Protein AF-A0A646IHX9-F1 (afdb_monomer_lite)

Sequence (156 aa):
KIILAGCLLAAITYIPIFKGLTHFANPAIEEARSSSPALVVADPATCSFQFDPVGLRKFTSSCDVATAALTKAGVPYDVQPAAAGSLAMVNVGSASVTSYEAAGLTKEEGKAKADAFGAELKTALTTAGYPAKADGARINIAGTIFMLWLLVLYVT

Radius of gyration: 18.23 Å; chains: 1; bounding box: 42×36×55 Å

Structure (mmCIF, N/CA/C/O backbone):
data_AF-A0A646IHX9-F1
#
_entry.id   AF-A0A646IHX9-F1
#
loop_
_atom_site.group_PDB
_atom_site.id
_atom_site.type_symbol
_atom_site.label_atom_id
_atom_site.label_alt_id
_atom_site.label_comp_id
_atom_site.label_asym_id
_atom_site.label_entity_id
_atom_site.label_seq_id
_atom_site.pdbx_PDB_ins_code
_atom_site.Cartn_x
_atom_site.Cartn_y
_atom_site.Cartn_z
_atom_site.occupancy
_atom_site.B_iso_or_equiv
_atom_site.auth_seq_id
_atom_site.auth_comp_id
_atom_site.auth_asym_id
_atom_site.auth_atom_id
_atom_site.pdbx_PDB_model_num
ATOM 1 N N . LYS A 1 1 ? -10.988 15.396 -31.356 1.00 61.03 1 LYS A N 1
ATOM 2 C CA . LYS A 1 1 ? -10.273 14.226 -31.934 1.00 61.03 1 LYS A CA 1
ATOM 3 C C . LYS A 1 1 ? -8.961 13.951 -31.199 1.00 61.03 1 LYS A C 1
ATOM 5 O O . LYS A 1 1 ? -8.841 12.862 -30.670 1.00 61.03 1 LYS A O 1
ATOM 10 N N . ILE A 1 2 ? -8.054 14.927 -31.069 1.00 83.12 2 ILE A N 1
ATOM 11 C CA . ILE A 1 2 ? -6.783 14.766 -30.327 1.00 83.12 2 ILE A CA 1
ATOM 12 C C . ILE A 1 2 ? -6.995 14.407 -28.847 1.00 83.12 2 ILE A C 1
ATOM 14 O O . ILE A 1 2 ? -6.406 13.449 -28.371 1.00 83.12 2 ILE A O 1
ATOM 18 N N . ILE A 1 3 ? -7.921 15.086 -28.157 1.00 85.25 3 ILE A N 1
ATOM 19 C CA . ILE A 1 3 ? -8.242 14.791 -26.745 1.00 85.25 3 ILE A CA 1
ATOM 20 C C . ILE A 1 3 ? -8.730 13.343 -26.566 1.00 85.25 3 ILE A C 1
ATOM 22 O O . ILE A 1 3 ? -8.230 12.626 -25.713 1.00 85.25 3 ILE A O 1
ATOM 26 N N . LEU A 1 4 ? -9.654 12.880 -27.417 1.00 88.88 4 LEU A N 1
ATOM 27 C CA . LEU A 1 4 ? -10.163 11.502 -27.365 1.00 88.88 4 LEU A CA 1
ATOM 28 C C . LEU A 1 4 ? -9.077 10.465 -27.683 1.00 88.88 4 LEU A C 1
ATOM 30 O O . LEU A 1 4 ? -9.062 9.403 -27.071 1.00 88.88 4 LEU A O 1
ATOM 34 N N . ALA A 1 5 ? -8.165 10.777 -28.608 1.00 87.62 5 ALA A N 1
ATOM 35 C CA . ALA A 1 5 ? -7.021 9.922 -28.909 1.00 87.62 5 ALA A CA 1
ATOM 36 C C . ALA A 1 5 ? -6.050 9.834 -27.718 1.00 87.62 5 ALA A C 1
ATOM 38 O O . ALA A 1 5 ? -5.609 8.739 -27.383 1.00 87.62 5 ALA A O 1
ATOM 39 N N . GLY A 1 6 ? -5.784 10.953 -27.036 1.00 87.00 6 GLY A N 1
ATOM 40 C CA . GLY A 1 6 ? -4.990 10.983 -25.805 1.00 87.00 6 GLY A CA 1
ATOM 41 C C . GLY A 1 6 ? -5.639 10.192 -24.665 1.00 87.00 6 GLY A C 1
ATOM 42 O O . GLY A 1 6 ? -4.979 9.366 -24.042 1.00 87.00 6 GLY A O 1
ATOM 43 N N . CYS A 1 7 ? -6.948 10.360 -24.441 1.00 89.88 7 CYS A N 1
ATOM 44 C CA . CYS A 1 7 ? -7.686 9.582 -23.440 1.00 89.88 7 CYS A CA 1
ATOM 45 C C . CYS A 1 7 ? -7.678 8.079 -23.747 1.00 89.88 7 CYS A C 1
ATOM 47 O O . CYS A 1 7 ? -7.499 7.275 -22.837 1.00 89.88 7 CYS A O 1
ATOM 49 N N . LEU A 1 8 ? -7.848 7.696 -25.017 1.00 91.81 8 LEU A N 1
ATOM 50 C CA . LEU A 1 8 ? -7.794 6.295 -25.435 1.00 91.81 8 LEU A CA 1
ATOM 51 C C . LEU A 1 8 ? -6.396 5.704 -25.228 1.00 91.81 8 LEU A C 1
ATOM 53 O O . LEU A 1 8 ? -6.276 4.603 -24.698 1.00 91.81 8 LEU A O 1
ATOM 57 N N . LEU A 1 9 ? -5.346 6.443 -25.601 1.00 90.44 9 LEU A N 1
ATOM 58 C CA . LEU A 1 9 ? -3.966 6.028 -25.370 1.00 90.44 9 LEU A CA 1
ATOM 59 C C . LEU A 1 9 ? -3.716 5.803 -23.876 1.00 90.44 9 LEU A C 1
ATOM 61 O O . LEU A 1 9 ? -3.290 4.717 -23.498 1.00 90.44 9 LEU A O 1
ATOM 65 N N . ALA A 1 10 ? -4.057 6.776 -23.029 1.00 88.88 10 ALA A N 1
ATOM 66 C CA . ALA A 1 10 ? -3.886 6.673 -21.581 1.00 88.88 10 ALA A CA 1
ATOM 67 C C . ALA A 1 10 ? -4.668 5.493 -20.980 1.00 88.88 10 ALA A C 1
ATOM 69 O O . ALA A 1 10 ? -4.129 4.753 -20.156 1.00 88.88 10 ALA A O 1
ATOM 70 N N . ALA A 1 11 ? -5.909 5.267 -21.425 1.00 90.44 11 ALA A N 1
ATOM 71 C CA . ALA A 1 11 ? -6.728 4.146 -20.964 1.00 90.44 11 ALA A CA 1
ATOM 72 C C . ALA A 1 11 ? -6.076 2.783 -21.258 1.00 90.44 11 ALA A C 1
ATOM 74 O O . ALA A 1 11 ? -6.190 1.860 -20.454 1.00 90.44 11 ALA A O 1
ATOM 75 N N . ILE A 1 12 ? -5.371 2.664 -22.386 1.00 94.25 12 ILE A N 1
ATOM 76 C CA . ILE A 1 12 ? -4.697 1.425 -22.790 1.00 94.25 12 ILE A CA 1
ATOM 77 C C . ILE A 1 12 ? -3.327 1.282 -22.107 1.00 94.25 12 ILE A C 1
ATOM 79 O O . ILE A 1 12 ? -2.915 0.162 -21.800 1.00 94.25 12 ILE A O 1
ATOM 83 N N . THR A 1 13 ? -2.609 2.381 -21.856 1.00 95.12 13 THR A N 1
ATOM 84 C CA . THR A 1 13 ? -1.195 2.315 -21.452 1.00 95.12 13 THR A CA 1
ATOM 85 C C . THR A 1 13 ? -0.929 2.575 -19.969 1.00 95.12 13 THR A C 1
ATOM 87 O O . THR A 1 13 ? 0.090 2.106 -19.469 1.00 95.12 13 THR A O 1
ATOM 90 N N . TYR A 1 14 ? -1.813 3.223 -19.205 1.00 94.69 14 TYR A N 1
ATOM 91 C CA . TYR A 1 14 ? -1.536 3.512 -17.787 1.00 94.69 14 TYR A CA 1
ATOM 92 C C . TYR A 1 14 ? -1.314 2.258 -16.945 1.00 94.69 14 TYR A C 1
ATOM 94 O O . TYR A 1 14 ? -0.322 2.178 -16.222 1.00 94.69 14 TYR A O 1
ATOM 102 N N . ILE A 1 15 ? -2.175 1.247 -17.071 1.00 93.44 15 ILE A N 1
ATOM 103 C CA . ILE A 1 15 ? -2.014 -0.011 -16.331 1.00 93.44 15 ILE A CA 1
ATOM 104 C C . ILE A 1 15 ? -0.644 -0.660 -16.614 1.00 93.44 15 ILE A C 1
ATOM 106 O O . ILE A 1 15 ? 0.071 -0.941 -15.648 1.00 93.44 15 ILE A O 1
ATOM 110 N N . PRO A 1 16 ? -0.224 -0.897 -17.876 1.00 95.44 16 PRO A N 1
ATOM 111 C CA . PRO A 1 16 ? 1.092 -1.475 -18.134 1.00 95.44 16 PRO A CA 1
ATOM 112 C C . PRO A 1 16 ? 2.255 -0.557 -17.734 1.00 95.44 16 PRO A C 1
ATOM 114 O O . PRO A 1 16 ? 3.259 -1.073 -17.251 1.00 95.44 16 PRO A O 1
ATOM 117 N N . ILE A 1 17 ? 2.134 0.772 -17.846 1.00 96.19 17 ILE A N 1
ATOM 118 C CA . ILE A 1 17 ? 3.184 1.703 -17.395 1.00 96.19 17 ILE A CA 1
ATOM 119 C C . ILE A 1 17 ? 3.389 1.602 -15.882 1.00 96.19 17 ILE A C 1
ATOM 121 O O . ILE A 1 17 ? 4.522 1.454 -15.430 1.00 96.19 17 ILE A O 1
ATOM 125 N N . PHE A 1 18 ? 2.316 1.637 -15.087 1.00 94.75 18 PHE A N 1
ATOM 126 C CA . PHE A 1 18 ? 2.430 1.537 -13.631 1.00 94.75 18 PHE A CA 1
ATOM 127 C C . PHE A 1 18 ? 2.891 0.149 -13.177 1.00 94.75 18 PHE A C 1
ATOM 129 O O . PHE A 1 18 ? 3.686 0.064 -12.244 1.00 94.75 18 PHE A O 1
ATOM 136 N N . LYS A 1 19 ? 2.495 -0.927 -13.873 1.00 94.19 19 LYS A N 1
ATOM 137 C CA . LYS A 1 19 ? 3.092 -2.259 -13.666 1.00 94.19 19 LYS A CA 1
ATOM 138 C C . LYS A 1 19 ? 4.594 -2.249 -13.952 1.00 94.19 19 LYS A C 1
ATOM 140 O O . LYS A 1 19 ? 5.365 -2.741 -13.136 1.00 94.19 19 LYS A O 1
ATOM 145 N N . GLY A 1 20 ? 5.013 -1.636 -15.060 1.00 96.44 20 GLY A N 1
ATOM 146 C CA . GLY A 1 20 ? 6.423 -1.460 -15.403 1.00 96.44 20 GLY A CA 1
ATOM 147 C C . GLY A 1 20 ? 7.187 -0.648 -14.356 1.00 96.44 20 GLY A C 1
ATOM 148 O O . GLY A 1 20 ? 8.290 -1.024 -13.978 1.00 96.44 20 GLY A O 1
ATOM 149 N N . LEU A 1 21 ? 6.590 0.421 -13.823 1.00 96.25 21 LEU A N 1
ATOM 150 C CA . LEU A 1 21 ? 7.170 1.192 -12.721 1.00 96.25 21 LEU A CA 1
ATOM 151 C C . LEU A 1 21 ? 7.328 0.346 -11.458 1.00 96.25 21 LEU A C 1
ATOM 153 O O . LEU A 1 21 ? 8.385 0.403 -10.843 1.00 96.25 21 LEU A O 1
ATOM 157 N N . THR A 1 22 ? 6.332 -0.458 -11.074 1.00 94.69 22 THR A N 1
ATOM 158 C CA . THR A 1 22 ? 6.479 -1.381 -9.937 1.00 94.69 22 THR A CA 1
ATOM 159 C C . THR A 1 22 ? 7.611 -2.378 -10.184 1.00 94.69 22 THR A C 1
ATOM 161 O O . THR A 1 22 ? 8.484 -2.515 -9.332 1.00 94.69 22 THR A O 1
ATOM 164 N N . HIS A 1 23 ? 7.650 -2.992 -11.367 1.00 96.38 23 HIS A N 1
ATOM 165 C CA . HIS A 1 23 ? 8.669 -3.968 -11.745 1.00 96.38 23 HIS A CA 1
ATOM 166 C C . HIS A 1 23 ? 10.091 -3.385 -11.719 1.00 96.38 23 HIS A C 1
ATOM 168 O O . HIS A 1 23 ? 11.006 -3.974 -11.148 1.00 96.38 23 HIS A O 1
ATOM 174 N N . PHE A 1 24 ? 10.291 -2.202 -12.307 1.00 97.06 24 PHE A N 1
ATOM 175 C CA . PHE A 1 24 ? 11.613 -1.583 -12.405 1.00 97.06 24 PHE A CA 1
ATOM 176 C C . PHE A 1 24 ? 12.049 -0.863 -11.130 1.00 97.06 24 PHE A C 1
ATOM 178 O O . PHE A 1 24 ? 13.235 -0.891 -10.807 1.00 97.06 24 PHE A O 1
ATOM 185 N N . ALA A 1 25 ? 11.127 -0.214 -10.416 1.00 95.88 25 ALA A N 1
ATOM 186 C CA . ALA A 1 25 ? 11.460 0.586 -9.241 1.00 95.88 25 ALA A CA 1
ATOM 187 C C . ALA A 1 25 ? 11.438 -0.221 -7.939 1.00 95.88 25 ALA A C 1
ATOM 189 O O . ALA A 1 25 ? 12.095 0.170 -6.975 1.00 95.88 25 ALA A O 1
ATOM 190 N N . ASN A 1 26 ? 10.672 -1.314 -7.869 1.00 96.12 26 ASN A N 1
ATOM 191 C CA . ASN A 1 26 ? 10.588 -2.143 -6.670 1.00 96.12 26 ASN A CA 1
ATOM 192 C C . ASN A 1 26 ? 10.154 -3.594 -6.978 1.00 96.12 26 ASN A C 1
ATOM 194 O O . ASN A 1 26 ? 9.054 -4.003 -6.590 1.00 96.12 26 ASN A O 1
ATOM 198 N N . PRO A 1 27 ? 11.023 -4.397 -7.620 1.00 95.25 27 PRO A N 1
ATOM 199 C CA . PRO A 1 27 ? 10.704 -5.787 -7.961 1.00 95.25 27 PRO A CA 1
ATOM 200 C C . PRO A 1 27 ? 10.389 -6.642 -6.723 1.00 95.25 27 PRO A C 1
ATOM 202 O O . PRO A 1 27 ? 9.561 -7.542 -6.782 1.00 95.25 27 PRO A O 1
ATOM 205 N N . ALA A 1 28 ? 10.975 -6.318 -5.566 1.00 94.38 28 ALA A N 1
ATOM 206 C CA . ALA A 1 28 ? 10.703 -7.026 -4.317 1.00 94.38 28 ALA A CA 1
ATOM 207 C C . ALA A 1 28 ? 9.246 -6.865 -3.836 1.00 94.38 28 ALA A C 1
ATOM 209 O O . ALA A 1 28 ? 8.670 -7.820 -3.321 1.00 94.38 28 ALA A O 1
ATOM 210 N N . ILE A 1 29 ? 8.612 -5.697 -4.026 1.00 94.12 29 ILE A N 1
ATOM 211 C CA . ILE A 1 29 ? 7.174 -5.538 -3.729 1.00 94.12 29 ILE A CA 1
ATOM 212 C C . ILE A 1 29 ? 6.313 -6.361 -4.691 1.00 94.12 29 ILE A C 1
ATOM 214 O O . ILE A 1 29 ? 5.302 -6.920 -4.272 1.00 94.12 29 ILE A O 1
ATOM 218 N N . GLU A 1 30 ? 6.689 -6.445 -5.967 1.00 94.31 30 GLU A N 1
ATOM 219 C CA . GLU A 1 30 ? 5.975 -7.269 -6.948 1.00 94.31 30 GLU A CA 1
ATOM 220 C C . GLU A 1 30 ? 6.035 -8.764 -6.580 1.00 94.31 30 GLU A C 1
ATOM 222 O O . GLU A 1 30 ? 5.013 -9.457 -6.558 1.00 94.31 30 GLU A O 1
ATOM 227 N N . GLU A 1 31 ? 7.219 -9.247 -6.208 1.00 95.12 31 GLU A N 1
ATOM 228 C CA . GLU A 1 31 ? 7.460 -10.615 -5.731 1.00 95.12 31 GLU A CA 1
ATOM 229 C C . GLU A 1 31 ? 6.688 -10.915 -4.438 1.00 95.12 31 GLU A C 1
ATOM 231 O O . GLU A 1 31 ? 6.013 -11.942 -4.334 1.00 95.12 31 GLU A O 1
ATOM 236 N N . ALA A 1 32 ? 6.717 -10.000 -3.466 1.00 95.19 32 ALA A N 1
ATOM 237 C CA . ALA A 1 32 ? 5.973 -10.146 -2.218 1.00 95.19 32 ALA A CA 1
ATOM 238 C C . ALA A 1 32 ? 4.458 -10.174 -2.461 1.00 95.19 32 ALA A C 1
ATOM 240 O O . ALA A 1 32 ? 3.758 -11.028 -1.923 1.00 95.19 32 ALA A O 1
ATOM 241 N N . ARG A 1 33 ? 3.946 -9.304 -3.340 1.00 94.25 33 ARG A N 1
ATOM 242 C CA . ARG A 1 33 ? 2.524 -9.280 -3.709 1.00 94.25 33 ARG A CA 1
ATOM 243 C C . ARG A 1 33 ? 2.074 -10.584 -4.361 1.00 94.25 33 ARG A C 1
ATOM 245 O O . ARG A 1 33 ? 0.973 -11.051 -4.085 1.00 94.25 33 ARG A O 1
ATOM 252 N N . SER A 1 34 ? 2.889 -11.136 -5.257 1.00 93.88 34 SER A N 1
ATOM 253 C CA . SER A 1 34 ? 2.548 -12.366 -5.981 1.00 93.88 34 SER A CA 1
ATOM 254 C C . SER A 1 34 ? 2.616 -13.615 -5.100 1.00 93.88 34 SER A C 1
ATOM 256 O O . SER A 1 34 ? 1.792 -14.511 -5.262 1.00 93.88 34 SER A O 1
ATOM 258 N N . SER A 1 35 ? 3.557 -13.666 -4.154 1.00 95.25 35 SER A N 1
ATOM 259 C CA . SER A 1 35 ? 3.736 -14.809 -3.248 1.00 95.25 35 SER A CA 1
ATOM 260 C C . SER A 1 35 ? 2.866 -14.744 -1.988 1.00 95.25 35 SER A C 1
ATOM 262 O O . SER A 1 35 ? 2.410 -15.780 -1.510 1.00 95.25 35 SER A O 1
ATOM 264 N N . SER A 1 36 ? 2.622 -13.545 -1.457 1.00 96.19 36 SER A N 1
ATOM 265 C CA . SER A 1 36 ? 1.911 -13.300 -0.197 1.00 96.19 36 SER A CA 1
ATOM 266 C C . SER A 1 36 ? 0.977 -12.089 -0.321 1.00 96.19 36 SER A C 1
ATOM 268 O O . SER A 1 36 ? 1.251 -11.040 0.266 1.00 96.19 36 SER A O 1
ATOM 270 N N . PRO A 1 37 ? -0.129 -12.180 -1.079 1.00 95.50 37 PRO A N 1
ATOM 271 C CA . PRO A 1 37 ? -1.030 -11.048 -1.283 1.00 95.50 37 PRO A CA 1
ATOM 272 C C . PRO A 1 37 ? -1.594 -10.531 0.049 1.00 95.50 37 PRO A C 1
ATOM 274 O O . PRO A 1 37 ? -2.023 -11.317 0.894 1.00 95.50 37 PRO A O 1
ATOM 277 N N . ALA A 1 38 ? -1.595 -9.207 0.229 1.00 96.38 38 ALA A N 1
ATOM 278 C CA . ALA A 1 38 ? -2.234 -8.565 1.371 1.00 96.38 38 ALA A CA 1
ATOM 279 C C . ALA A 1 38 ? -3.743 -8.418 1.114 1.00 96.38 38 ALA A C 1
ATOM 281 O O . ALA A 1 38 ? -4.162 -7.766 0.157 1.00 96.38 38 ALA A O 1
ATOM 282 N N . LEU A 1 39 ? -4.560 -9.015 1.976 1.00 96.69 39 LEU A N 1
ATOM 283 C CA . LEU A 1 39 ? -6.017 -9.003 1.889 1.00 96.69 39 LEU A CA 1
ATOM 284 C C . LEU A 1 39 ? -6.598 -8.312 3.119 1.00 96.69 39 LEU A C 1
ATOM 286 O O . LEU A 1 39 ? -6.342 -8.731 4.245 1.00 96.69 39 LEU A O 1
ATOM 290 N N . VAL A 1 40 ? -7.410 -7.282 2.910 1.00 96.44 40 VAL A N 1
ATOM 291 C CA . VAL A 1 40 ? -8.179 -6.630 3.973 1.00 96.44 40 VAL A CA 1
ATOM 292 C C . VAL A 1 40 ? -9.562 -7.259 4.006 1.00 96.44 40 VAL A C 1
ATOM 294 O O . VAL A 1 40 ? -10.379 -7.007 3.128 1.00 96.44 40 VAL A O 1
ATOM 297 N N . VAL A 1 41 ? -9.826 -8.092 5.003 1.00 96.38 41 VAL A N 1
ATOM 298 C CA . VAL A 1 41 ? -11.126 -8.728 5.223 1.00 96.38 41 VAL A CA 1
ATOM 299 C C . VAL A 1 41 ? -11.940 -7.822 6.142 1.00 96.38 41 VAL A C 1
ATOM 301 O O . VAL A 1 41 ? -11.588 -7.669 7.311 1.00 96.38 41 VAL A O 1
ATOM 304 N N . ALA A 1 42 ? -12.977 -7.171 5.616 1.00 95.06 42 ALA A N 1
ATOM 305 C CA . ALA A 1 42 ? -13.761 -6.183 6.359 1.00 95.06 42 ALA A CA 1
ATOM 306 C C . ALA A 1 42 ? -15.182 -6.022 5.800 1.00 95.06 42 ALA A C 1
ATOM 308 O O . ALA A 1 42 ? -15.467 -6.427 4.671 1.00 95.06 42 ALA A O 1
ATOM 309 N N . ASP A 1 43 ? -16.064 -5.393 6.580 1.00 92.06 43 ASP A N 1
ATOM 310 C CA . ASP A 1 43 ? -17.368 -4.938 6.094 1.00 92.06 43 ASP A CA 1
ATOM 311 C C . ASP A 1 43 ? -17.160 -3.836 5.035 1.00 92.06 43 ASP A C 1
ATOM 313 O O . ASP A 1 43 ? -16.683 -2.747 5.385 1.00 92.06 43 ASP A O 1
ATOM 317 N N . PRO A 1 44 ? -17.529 -4.063 3.758 1.00 86.50 44 PRO A N 1
ATOM 318 C CA . PRO A 1 44 ? -17.319 -3.090 2.689 1.00 86.50 44 PRO A CA 1
ATOM 319 C C . PRO A 1 44 ? -18.002 -1.745 2.944 1.00 86.50 44 PRO A C 1
ATOM 321 O O . PRO A 1 44 ? -17.517 -0.721 2.468 1.00 86.50 44 PRO A O 1
ATOM 324 N N . ALA A 1 45 ? -19.098 -1.721 3.712 1.00 87.06 45 ALA A N 1
ATOM 325 C CA . ALA A 1 45 ? -19.803 -0.486 4.054 1.00 87.06 45 ALA A CA 1
ATOM 326 C C . ALA A 1 45 ? -18.978 0.432 4.971 1.00 87.06 45 ALA A C 1
ATOM 328 O O . ALA A 1 45 ? -19.261 1.626 5.067 1.00 87.06 45 ALA A O 1
ATOM 329 N N . THR A 1 46 ? -17.951 -0.115 5.627 1.00 85.88 46 THR A N 1
ATOM 330 C CA . THR A 1 46 ? -17.047 0.622 6.515 1.00 85.88 46 THR A CA 1
ATOM 331 C C . THR A 1 46 ? -15.743 1.041 5.837 1.00 85.88 46 THR A C 1
ATOM 333 O O . THR A 1 46 ? -14.956 1.751 6.455 1.00 85.88 46 THR A O 1
ATOM 336 N N . CYS A 1 47 ? -15.506 0.636 4.586 1.00 87.81 47 CYS A N 1
ATOM 337 C CA . CYS A 1 47 ? -14.302 0.968 3.825 1.00 87.81 47 CYS A CA 1
ATOM 338 C C . CYS A 1 47 ? -14.537 2.218 2.966 1.00 87.81 47 CYS A C 1
ATOM 340 O O . CYS A 1 47 ? -15.107 2.159 1.874 1.00 87.81 47 CYS A O 1
ATOM 342 N N . SER A 1 48 ? -14.098 3.366 3.462 1.00 87.25 48 SER A N 1
ATOM 343 C CA . SER A 1 48 ? -14.225 4.658 2.806 1.00 87.25 48 SER A CA 1
ATOM 344 C C . SER A 1 48 ? -13.175 4.858 1.714 1.00 87.25 48 SER A C 1
ATOM 346 O O . SER A 1 48 ? -12.052 4.356 1.762 1.00 87.25 48 SER A O 1
ATOM 348 N N . PHE A 1 49 ? -13.513 5.690 0.730 1.00 82.19 49 PHE A N 1
ATOM 349 C CA . PHE A 1 49 ? -12.519 6.218 -0.196 1.00 82.19 49 PHE A CA 1
ATOM 350 C C . PHE A 1 49 ? -11.670 7.286 0.510 1.00 82.19 49 PHE A C 1
ATOM 352 O O . PHE A 1 49 ? -12.165 8.370 0.819 1.00 82.19 49 PHE A O 1
ATOM 359 N N . GLN A 1 50 ? -10.391 6.977 0.738 1.00 78.94 50 GLN A N 1
ATOM 360 C CA . GLN A 1 50 ? -9.473 7.765 1.577 1.00 78.94 50 GLN A CA 1
ATOM 361 C C . GLN A 1 50 ? -9.007 9.100 0.958 1.00 78.94 50 GLN A C 1
ATOM 363 O O . GLN A 1 50 ? -8.217 9.824 1.564 1.00 78.94 50 GLN A O 1
ATOM 368 N N . PHE A 1 51 ? -9.453 9.445 -0.254 1.00 77.31 51 PHE A N 1
ATOM 369 C CA . PHE A 1 51 ? -9.116 10.723 -0.879 1.00 77.31 51 PHE A CA 1
ATOM 370 C C . PHE A 1 51 ? -10.045 11.823 -0.361 1.00 77.31 51 PHE A C 1
ATOM 372 O O . PHE A 1 51 ? -11.205 11.927 -0.764 1.00 77.31 51 PHE A O 1
ATOM 379 N N . ASP A 1 52 ? -9.509 12.669 0.511 1.00 77.75 52 ASP A N 1
ATOM 380 C CA . ASP A 1 52 ? -10.169 13.885 0.967 1.00 77.75 52 ASP A CA 1
ATOM 381 C C . ASP A 1 52 ? -9.250 15.099 0.747 1.00 77.75 52 ASP A C 1
ATOM 383 O O . ASP A 1 52 ? -8.384 15.375 1.579 1.00 77.75 52 ASP A O 1
ATOM 387 N N . PRO A 1 53 ? -9.416 15.837 -0.365 1.00 74.69 53 PRO A N 1
ATOM 388 C CA . PRO A 1 53 ? -8.571 16.987 -0.675 1.00 74.69 53 PRO A CA 1
ATOM 389 C C . PRO A 1 53 ? -8.818 18.184 0.257 1.00 74.69 53 PRO A C 1
ATOM 391 O O . PRO A 1 53 ? -8.016 19.115 0.262 1.00 74.69 53 PRO A O 1
ATOM 394 N N . VAL A 1 54 ? -9.915 18.180 1.027 1.00 82.69 54 VAL A N 1
ATOM 395 C CA . VAL A 1 54 ? -10.316 19.275 1.930 1.00 82.69 54 VAL A CA 1
ATOM 396 C C . VAL A 1 54 ? -10.030 18.929 3.401 1.00 82.69 54 VAL A C 1
ATOM 398 O O . VAL A 1 54 ? -9.959 19.824 4.240 1.00 82.69 54 VAL A O 1
ATOM 401 N N . GLY A 1 55 ? -9.81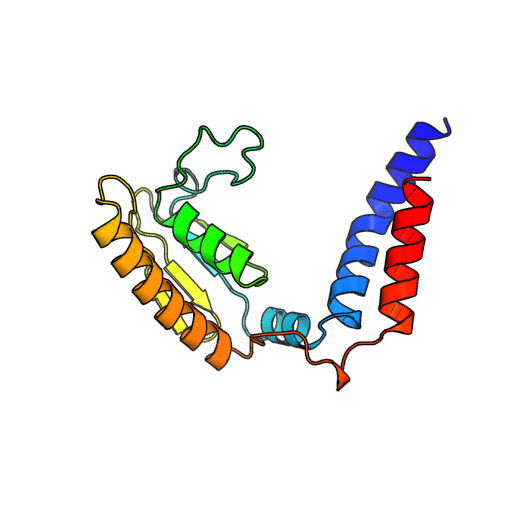9 17.649 3.724 1.00 76.56 55 GLY A N 1
ATOM 402 C CA . GLY A 1 55 ? -9.412 17.173 5.053 1.00 76.56 55 GLY A CA 1
ATOM 403 C C . GLY A 1 55 ? -10.503 17.260 6.127 1.00 76.56 55 GLY A C 1
ATOM 404 O O . GLY A 1 55 ? -10.198 17.389 7.313 1.00 76.56 55 GLY A O 1
ATOM 405 N N . LEU A 1 56 ? -11.775 17.226 5.731 1.00 76.75 56 LEU A N 1
ATOM 406 C CA . LEU A 1 56 ? -12.927 17.311 6.634 1.00 76.75 56 LEU A CA 1
ATOM 407 C C . LEU A 1 56 ? -13.343 15.945 7.196 1.00 76.75 56 LEU A C 1
ATOM 409 O O . LEU A 1 56 ? -13.956 15.867 8.263 1.00 76.75 56 LEU A O 1
ATOM 413 N N . ARG A 1 57 ? -13.038 14.863 6.482 1.00 77.25 57 ARG A N 1
ATOM 414 C CA . ARG A 1 57 ? -13.434 13.499 6.816 1.00 77.25 57 ARG A CA 1
ATOM 415 C C . ARG A 1 57 ? -12.402 12.883 7.746 1.00 77.25 57 ARG A C 1
ATOM 417 O O . ARG A 1 57 ? -11.200 12.905 7.497 1.00 77.25 57 ARG A O 1
ATOM 424 N N . LYS A 1 58 ? -12.900 12.287 8.826 1.00 75.50 58 LYS A N 1
ATOM 425 C CA . LYS A 1 58 ? -12.104 11.427 9.695 1.00 75.50 58 LYS A CA 1
ATOM 426 C C . LYS A 1 58 ? -12.392 9.985 9.312 1.00 75.50 58 LYS A C 1
ATOM 428 O O . LYS A 1 58 ? -13.516 9.519 9.464 1.00 75.50 58 LYS A O 1
ATOM 433 N N . PHE A 1 59 ? -11.373 9.310 8.806 1.00 81.62 59 PHE A N 1
ATOM 434 C CA . PHE A 1 59 ? -11.432 7.908 8.422 1.00 81.62 59 PHE A CA 1
ATOM 435 C C . PHE A 1 59 ? -11.081 7.057 9.642 1.00 81.62 59 PHE A C 1
ATOM 437 O O . PHE A 1 59 ? -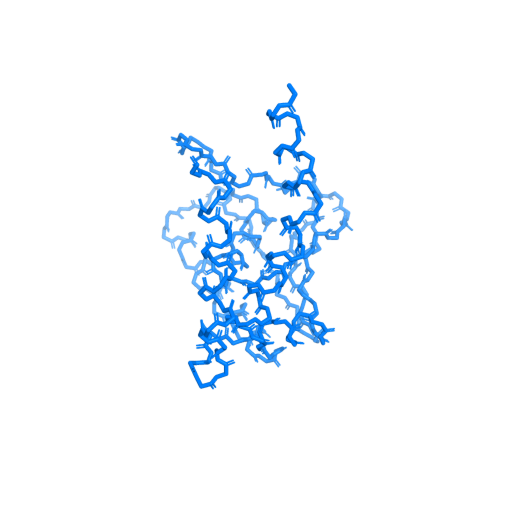9.909 6.825 9.938 1.00 81.62 59 PHE A O 1
ATOM 444 N N . THR A 1 60 ? -12.101 6.733 10.436 1.00 86.81 60 THR A N 1
ATOM 445 C CA . THR A 1 60 ? -11.930 6.152 11.778 1.00 86.81 60 THR A CA 1
ATOM 446 C C . THR A 1 60 ? -12.430 4.722 11.908 1.00 86.81 60 THR A C 1
ATOM 448 O O . THR A 1 60 ? -12.311 4.161 12.995 1.00 86.81 60 THR A O 1
ATOM 451 N N . SER A 1 61 ? -13.005 4.147 10.851 1.00 92.38 61 SER A N 1
ATOM 452 C CA . SER A 1 61 ? -13.427 2.749 10.877 1.00 92.38 61 SER A CA 1
ATOM 453 C C . SER A 1 61 ? -12.215 1.815 10.920 1.00 92.38 61 SER A C 1
ATOM 455 O O . SER A 1 61 ? -11.121 2.175 10.471 1.00 92.38 61 SER A O 1
ATOM 457 N N . SER A 1 62 ? -12.397 0.584 11.395 1.00 93.75 62 SER A N 1
ATOM 458 C CA . SER A 1 62 ? -11.320 -0.411 11.357 1.00 93.75 62 SER A CA 1
ATOM 459 C C . SER A 1 62 ? -10.825 -0.713 9.937 1.00 93.75 62 SER A C 1
ATOM 461 O O . SER A 1 62 ? -9.618 -0.905 9.751 1.00 93.75 62 SER A O 1
ATOM 463 N N . CYS A 1 63 ? -11.701 -0.704 8.923 1.00 93.94 63 CYS A N 1
ATOM 464 C CA . CYS A 1 63 ? -11.286 -0.885 7.528 1.00 93.94 63 CYS A CA 1
ATOM 465 C C . CYS A 1 63 ? -10.431 0.284 7.024 1.00 93.94 63 CYS A C 1
ATOM 467 O O . CYS A 1 63 ? -9.381 0.078 6.410 1.00 93.94 63 CYS A O 1
ATOM 469 N N . ASP A 1 64 ? -10.839 1.515 7.327 1.00 93.31 64 ASP A N 1
ATOM 470 C CA . ASP A 1 64 ? -10.115 2.721 6.941 1.00 93.31 64 ASP A CA 1
ATOM 471 C C . ASP A 1 64 ? -8.719 2.764 7.567 1.00 93.31 64 ASP A C 1
ATOM 473 O O . ASP A 1 64 ? -7.741 3.102 6.898 1.00 93.31 64 ASP A O 1
ATOM 477 N N . VAL A 1 65 ? -8.611 2.375 8.841 1.00 93.94 65 VAL A N 1
ATOM 478 C CA . VAL A 1 65 ? -7.333 2.278 9.558 1.00 93.94 65 VAL A CA 1
ATOM 479 C C . VAL A 1 65 ? -6.415 1.246 8.896 1.00 93.94 65 VAL A C 1
ATOM 481 O O . VAL A 1 65 ? -5.245 1.540 8.639 1.00 93.94 65 VAL A O 1
ATOM 484 N N . ALA A 1 66 ? -6.937 0.060 8.568 1.00 95.25 66 ALA A N 1
ATOM 485 C CA . ALA A 1 66 ? -6.163 -1.009 7.938 1.00 95.25 66 ALA A CA 1
ATOM 486 C C . ALA A 1 66 ? -5.660 -0.611 6.540 1.00 95.25 66 ALA A C 1
ATOM 488 O O . ALA A 1 66 ? -4.466 -0.706 6.243 1.00 95.25 66 ALA A O 1
ATOM 489 N N . THR A 1 67 ? -6.561 -0.111 5.694 1.00 94.56 67 THR A N 1
ATOM 490 C CA . THR A 1 67 ? -6.248 0.313 4.322 1.00 94.56 67 THR A CA 1
ATOM 491 C C . THR A 1 67 ? -5.311 1.522 4.297 1.00 94.56 67 THR A C 1
ATOM 493 O O . THR A 1 67 ? -4.376 1.558 3.491 1.00 94.56 67 THR A O 1
ATOM 496 N N . ALA A 1 68 ? -5.471 2.483 5.214 1.00 92.88 68 ALA A N 1
ATOM 497 C CA . ALA A 1 68 ? -4.552 3.612 5.356 1.00 92.88 68 ALA A CA 1
ATOM 498 C C . ALA A 1 68 ? -3.148 3.162 5.779 1.00 92.88 68 ALA A C 1
ATOM 500 O O . ALA A 1 68 ? -2.158 3.654 5.233 1.00 92.88 68 ALA A O 1
ATOM 501 N N . ALA A 1 69 ? -3.040 2.217 6.718 1.00 94.19 69 ALA A N 1
ATOM 502 C CA . ALA A 1 69 ? -1.750 1.704 7.169 1.00 94.19 69 ALA A CA 1
ATOM 503 C C . ALA A 1 69 ? -1.002 0.960 6.053 1.00 94.19 69 ALA A C 1
ATOM 505 O O . ALA A 1 69 ? 0.185 1.219 5.841 1.00 94.19 69 ALA A O 1
ATOM 506 N N . LEU A 1 70 ? -1.696 0.110 5.289 1.00 94.75 70 LEU A N 1
ATOM 507 C CA . LEU A 1 70 ? -1.132 -0.575 4.120 1.00 94.75 70 LEU A CA 1
ATOM 508 C C . LEU A 1 70 ? -0.712 0.413 3.025 1.00 94.75 70 LEU A C 1
ATOM 510 O O . LEU A 1 70 ? 0.396 0.318 2.497 1.00 94.75 70 LEU A O 1
ATOM 514 N N . THR A 1 71 ? -1.546 1.422 2.753 1.00 92.62 71 THR A N 1
ATOM 515 C CA . THR A 1 71 ? -1.237 2.491 1.789 1.00 92.62 71 THR A CA 1
ATOM 516 C C . THR A 1 71 ? 0.009 3.274 2.207 1.00 92.62 71 THR A C 1
ATOM 518 O O . THR A 1 71 ? 0.898 3.508 1.391 1.00 92.62 71 THR A O 1
ATOM 521 N N . LYS A 1 72 ? 0.131 3.625 3.494 1.00 91.25 72 LYS A N 1
ATOM 522 C CA . LYS A 1 72 ? 1.313 4.300 4.052 1.00 91.25 72 LYS A CA 1
ATOM 523 C C . LYS A 1 72 ? 2.574 3.433 3.974 1.00 91.25 72 LYS A C 1
ATOM 525 O O . LYS A 1 72 ? 3.668 3.974 3.829 1.00 91.25 72 LYS A O 1
ATOM 530 N N . ALA A 1 73 ? 2.427 2.113 4.062 1.00 92.06 73 ALA A N 1
ATOM 531 C CA . ALA A 1 73 ? 3.516 1.159 3.877 1.00 92.06 73 ALA A CA 1
ATOM 532 C C . ALA A 1 73 ? 3.863 0.909 2.395 1.00 92.06 73 ALA A C 1
ATOM 534 O O . ALA A 1 73 ? 4.833 0.210 2.115 1.00 92.06 73 ALA A O 1
ATOM 535 N N . GLY A 1 74 ? 3.100 1.467 1.446 1.00 91.81 74 GLY A N 1
ATOM 536 C CA . GLY A 1 74 ? 3.288 1.225 0.014 1.00 91.81 74 GLY A CA 1
ATOM 537 C C . GLY A 1 74 ? 2.956 -0.208 -0.409 1.00 91.81 74 GLY A C 1
ATOM 538 O O . GLY A 1 74 ? 3.435 -0.661 -1.446 1.00 91.81 74 GLY A O 1
ATOM 539 N N . VAL A 1 75 ? 2.168 -0.929 0.392 1.00 94.38 75 VAL A N 1
ATOM 540 C CA . VAL A 1 75 ? 1.797 -2.324 0.143 1.00 94.38 75 VAL A CA 1
ATOM 541 C C . VAL A 1 75 ? 0.502 -2.367 -0.665 1.00 94.38 75 VAL A C 1
ATOM 543 O O . VAL A 1 75 ? -0.513 -1.855 -0.192 1.00 94.38 75 VAL A O 1
ATOM 546 N N . PRO A 1 76 ? 0.494 -2.974 -1.865 1.00 92.69 76 PRO A N 1
ATOM 547 C CA . PRO A 1 76 ? -0.737 -3.223 -2.605 1.00 92.69 76 PRO A CA 1
ATOM 548 C C . PRO A 1 76 ? -1.630 -4.207 -1.844 1.00 92.69 76 PRO A C 1
ATOM 550 O O . PRO A 1 76 ? -1.138 -5.222 -1.357 1.00 92.69 76 PRO A O 1
ATOM 553 N N . TYR A 1 77 ? -2.930 -3.934 -1.786 1.00 94.69 77 TYR A N 1
ATOM 554 C CA . TYR A 1 77 ? -3.902 -4.782 -1.100 1.00 94.69 77 TYR A CA 1
ATOM 555 C C . TYR A 1 77 ? -5.204 -4.894 -1.885 1.00 94.69 77 TYR A C 1
ATOM 557 O O . TYR A 1 77 ? -5.535 -4.011 -2.6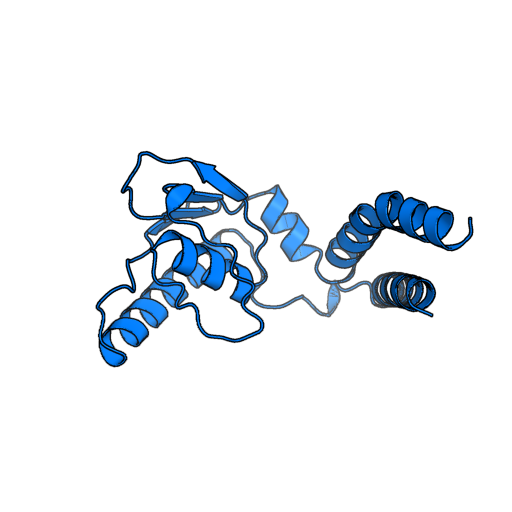77 1.00 94.69 77 TYR A O 1
ATOM 565 N N . ASP A 1 78 ? -5.951 -5.956 -1.604 1.00 94.12 78 ASP A N 1
ATOM 566 C CA . ASP A 1 78 ? -7.324 -6.145 -2.065 1.00 94.12 78 ASP A CA 1
ATOM 567 C C . ASP A 1 78 ? -8.269 -6.218 -0.862 1.00 94.12 78 ASP A C 1
ATOM 569 O O . ASP A 1 78 ? -7.931 -6.789 0.177 1.00 94.12 78 ASP A O 1
ATOM 573 N N . VAL A 1 79 ? -9.462 -5.635 -0.989 1.00 93.69 79 VAL A N 1
ATOM 574 C CA . VAL A 1 79 ? -10.494 -5.700 0.054 1.00 93.69 79 VAL A CA 1
ATOM 575 C C . VAL A 1 79 ? -11.415 -6.880 -0.238 1.00 93.69 79 VAL A C 1
ATOM 577 O O . VAL A 1 79 ? -12.015 -6.960 -1.309 1.00 93.69 79 VAL A O 1
ATOM 580 N N . GLN A 1 80 ? -11.524 -7.794 0.719 1.00 94.56 80 GLN A N 1
ATOM 581 C CA . GLN A 1 80 ? -12.405 -8.952 0.675 1.00 94.56 80 GLN A CA 1
ATOM 582 C C . GLN A 1 80 ? -13.611 -8.711 1.593 1.00 94.56 80 GLN A C 1
ATOM 584 O O . GLN A 1 80 ? -13.427 -8.316 2.748 1.00 94.56 80 GLN A O 1
ATOM 589 N N . PRO A 1 81 ? -14.842 -8.944 1.112 1.00 93.31 81 PRO A N 1
ATOM 590 C CA . PRO A 1 81 ? -16.036 -8.684 1.900 1.00 93.31 81 PRO A CA 1
ATOM 591 C C . PRO A 1 81 ? -16.148 -9.656 3.078 1.00 93.31 81 PRO A C 1
ATOM 593 O O . PRO A 1 81 ? -15.996 -10.868 2.922 1.00 93.31 81 PRO A O 1
ATOM 596 N N . ALA A 1 82 ? -16.466 -9.114 4.248 1.00 92.88 82 ALA A N 1
ATOM 597 C CA . ALA A 1 82 ? -16.791 -9.858 5.458 1.00 92.88 82 ALA A CA 1
ATOM 598 C C . ALA A 1 82 ? -18.227 -9.565 5.920 1.00 92.88 82 ALA A C 1
ATOM 600 O O . ALA A 1 82 ? -18.933 -8.739 5.337 1.00 92.88 82 ALA A O 1
ATOM 601 N N . ALA A 1 83 ? -18.676 -10.273 6.960 1.00 89.06 83 ALA A N 1
ATOM 602 C CA . ALA A 1 83 ? -19.992 -10.044 7.548 1.00 89.06 83 ALA A CA 1
ATOM 603 C C . ALA A 1 83 ? -20.120 -8.608 8.084 1.00 89.06 83 ALA A C 1
ATOM 605 O O . ALA A 1 83 ? -19.162 -8.046 8.611 1.00 89.06 83 ALA A O 1
ATOM 606 N N . ALA A 1 84 ? -21.318 -8.031 7.981 1.00 86.94 84 ALA A N 1
ATOM 607 C CA . ALA A 1 84 ? -21.560 -6.665 8.432 1.00 86.94 84 ALA A CA 1
ATOM 608 C C . ALA A 1 84 ? -21.187 -6.478 9.914 1.00 86.94 84 ALA A C 1
ATOM 610 O O . ALA A 1 84 ? -21.496 -7.329 10.753 1.00 86.94 84 ALA A O 1
ATOM 611 N N . GLY A 1 85 ? -20.519 -5.368 10.229 1.00 81.75 85 GLY A N 1
ATOM 612 C CA . GLY A 1 85 ? -20.032 -5.069 11.581 1.00 81.75 85 GLY A CA 1
ATOM 613 C C . GLY A 1 85 ? -18.817 -5.885 12.046 1.00 81.75 85 GLY A C 1
ATOM 614 O O . GLY A 1 85 ? -18.424 -5.765 13.207 1.00 81.75 85 GLY A O 1
ATOM 615 N N . SER A 1 86 ? -18.200 -6.704 11.186 1.00 87.75 86 SER A N 1
ATOM 616 C CA . SER A 1 86 ? -16.932 -7.365 11.515 1.00 87.75 86 SER A CA 1
ATOM 617 C C . SER A 1 86 ? -15.791 -6.352 11.617 1.00 87.75 86 SER A C 1
ATOM 619 O O . SER A 1 86 ? -15.643 -5.506 10.732 1.00 87.75 86 SER A O 1
ATOM 621 N N . LEU A 1 87 ? -14.935 -6.497 12.631 1.00 91.62 87 LEU A N 1
ATOM 622 C CA . LEU A 1 87 ? -13.675 -5.756 12.700 1.00 91.62 87 LEU A CA 1
ATOM 623 C C . LEU A 1 87 ? -12.766 -6.143 11.531 1.00 91.62 87 LEU A C 1
ATOM 625 O O . LEU A 1 87 ? -12.594 -7.328 11.242 1.00 91.62 87 LEU A O 1
ATOM 629 N N . ALA A 1 88 ? -12.168 -5.142 10.887 1.00 95.06 88 ALA A N 1
ATOM 630 C CA . ALA A 1 88 ? -11.274 -5.377 9.764 1.00 95.06 88 ALA A CA 1
ATOM 631 C C . ALA A 1 88 ? -10.023 -6.163 10.179 1.00 95.06 88 ALA A C 1
ATOM 633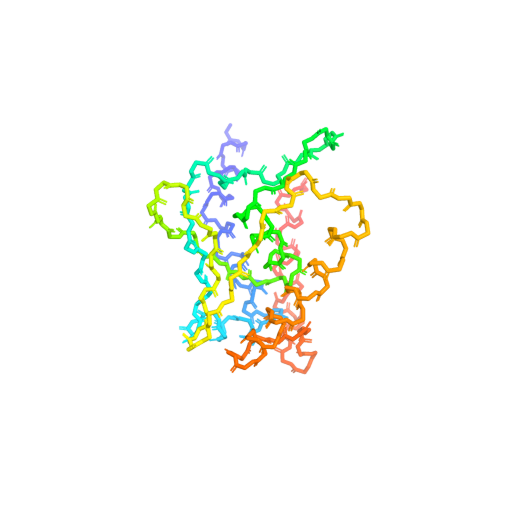 O O . ALA A 1 88 ? -9.447 -5.945 11.246 1.00 95.06 88 ALA A O 1
ATOM 634 N N . MET A 1 89 ? -9.562 -7.036 9.294 1.00 96.19 89 MET A N 1
ATOM 635 C CA . MET A 1 89 ? -8.395 -7.884 9.500 1.00 96.19 89 MET A CA 1
ATOM 636 C C . MET A 1 89 ? -7.519 -7.870 8.251 1.00 96.19 89 MET A C 1
ATOM 638 O O . MET A 1 89 ? -8.019 -7.988 7.136 1.00 96.19 89 MET A O 1
ATOM 642 N N . VAL A 1 90 ? -6.209 -7.727 8.432 1.00 97.25 90 VAL A N 1
ATOM 643 C CA . VAL A 1 90 ? -5.227 -7.787 7.348 1.00 97.25 90 VAL A CA 1
ATOM 644 C C . VAL A 1 90 ? -4.587 -9.165 7.341 1.00 97.25 90 VAL A C 1
ATOM 646 O O . VAL A 1 90 ? -3.842 -9.509 8.256 1.00 97.25 90 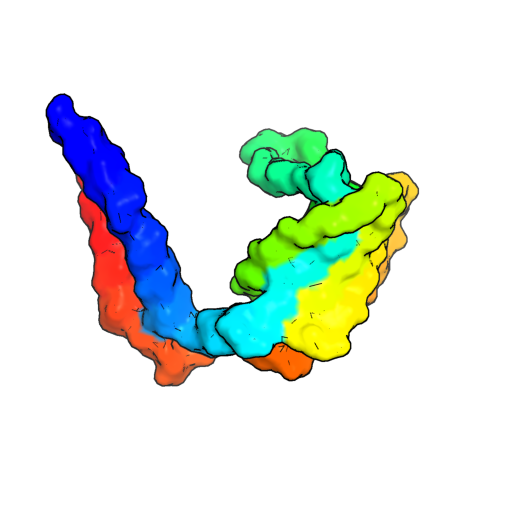VAL A O 1
ATOM 649 N N . ASN A 1 91 ? -4.844 -9.935 6.293 1.00 96.88 91 ASN A N 1
ATOM 650 C CA . ASN A 1 91 ? -4.198 -11.217 6.051 1.00 96.88 91 ASN A CA 1
ATOM 651 C C . ASN A 1 91 ? -3.051 -11.027 5.063 1.00 96.88 91 ASN A C 1
ATOM 653 O O . ASN A 1 91 ? -3.248 -10.457 3.992 1.00 96.88 91 ASN A O 1
ATOM 657 N N . VAL A 1 92 ? -1.859 -11.503 5.407 1.00 95.88 92 VAL A N 1
ATOM 658 C CA . VAL A 1 92 ? -0.687 -11.446 4.531 1.00 95.88 92 VAL A CA 1
ATOM 659 C C . VAL A 1 92 ? 0.168 -12.696 4.728 1.00 95.88 92 VAL A C 1
ATOM 661 O O . VAL A 1 92 ? 0.687 -12.957 5.814 1.00 95.88 92 VAL A O 1
ATOM 664 N N . GLY A 1 93 ? 0.288 -13.511 3.678 1.00 89.62 93 GLY A N 1
ATOM 665 C CA . GLY A 1 93 ? 0.918 -14.830 3.785 1.00 89.62 93 GLY A CA 1
ATOM 666 C C . GLY A 1 93 ? 0.209 -15.699 4.834 1.00 89.62 93 GLY A C 1
ATOM 667 O O . GLY A 1 93 ? -0.989 -15.948 4.727 1.00 89.62 93 GLY A O 1
ATOM 668 N N . SER A 1 94 ? 0.940 -16.141 5.862 1.00 88.00 94 SER A N 1
ATOM 669 C CA . SER A 1 94 ? 0.391 -16.893 7.004 1.00 88.00 94 SER A CA 1
ATOM 670 C C . SER A 1 94 ? 0.021 -16.025 8.213 1.00 88.00 94 SER A C 1
ATOM 672 O O . SER A 1 94 ? -0.414 -16.559 9.232 1.00 88.00 94 SER A O 1
ATOM 674 N N . ALA A 1 95 ? 0.255 -14.713 8.149 1.00 93.94 95 ALA A N 1
ATOM 675 C CA . ALA A 1 95 ? 0.001 -13.792 9.248 1.00 93.94 95 ALA A CA 1
ATOM 676 C C . ALA A 1 95 ? -1.369 -13.125 9.104 1.00 93.94 95 ALA A C 1
ATOM 678 O O . ALA A 1 95 ? -1.835 -12.842 7.998 1.00 93.94 95 ALA A O 1
ATOM 679 N N . SER A 1 96 ? -1.985 -12.837 10.246 1.00 95.38 96 SER A N 1
ATOM 680 C CA . SER A 1 96 ? -3.249 -12.123 10.328 1.00 95.38 96 SER A CA 1
ATOM 681 C C . SER A 1 96 ? -3.159 -11.062 11.419 1.00 95.38 96 SER A C 1
ATOM 683 O O . SER A 1 96 ? -2.772 -11.368 12.547 1.00 95.38 96 SER A O 1
ATOM 685 N N . VAL A 1 97 ? -3.461 -9.813 11.068 1.00 96.69 97 VAL A N 1
ATOM 686 C CA . VAL A 1 97 ? -3.363 -8.655 11.963 1.00 96.69 97 VAL A CA 1
ATOM 687 C C . VAL A 1 97 ? -4.731 -7.998 12.063 1.00 96.69 97 VAL A C 1
ATOM 689 O O . VAL A 1 97 ? -5.265 -7.488 11.077 1.00 96.69 97 VAL A O 1
ATOM 692 N N . THR A 1 98 ? -5.310 -8.014 13.259 1.00 96.25 98 THR A N 1
ATOM 693 C CA . THR A 1 98 ? -6.629 -7.424 13.512 1.00 96.25 98 THR A CA 1
ATOM 694 C C . THR A 1 98 ? -6.501 -5.907 13.646 1.00 96.25 98 THR A C 1
ATOM 696 O O . THR A 1 98 ? -5.679 -5.409 14.413 1.00 96.25 98 THR A O 1
ATOM 699 N N . SER A 1 99 ? -7.313 -5.167 12.895 1.00 94.88 99 SER A N 1
ATOM 700 C CA . SER A 1 99 ? -7.415 -3.709 12.989 1.00 94.88 99 SER A CA 1
ATOM 701 C C . SER A 1 99 ? -8.244 -3.289 14.211 1.00 94.88 99 SER A C 1
ATOM 703 O O . SER A 1 99 ? -8.709 -4.113 14.999 1.00 94.88 99 SER A O 1
ATOM 705 N N . TYR A 1 100 ? -8.443 -1.987 14.392 1.00 93.06 100 TYR A N 1
ATOM 706 C CA . TYR A 1 100 ? -9.194 -1.425 15.509 1.00 93.06 100 TYR A CA 1
ATOM 707 C C . TYR A 1 100 ? -10.075 -0.260 15.061 1.00 93.06 100 TYR A C 1
ATOM 709 O O . TYR A 1 100 ? -9.757 0.448 14.109 1.00 93.06 100 TYR A O 1
ATOM 717 N N . GLU A 1 101 ? -11.169 -0.036 15.784 1.00 92.56 101 GLU A N 1
ATOM 718 C CA . GLU A 1 101 ? -11.996 1.155 15.600 1.00 92.56 101 GLU A CA 1
ATOM 719 C C . GLU A 1 101 ? -11.297 2.366 16.218 1.00 92.56 101 GLU A C 1
ATOM 721 O O . GLU A 1 101 ? -11.028 2.399 17.420 1.00 92.56 101 GLU A O 1
ATOM 726 N N . ALA A 1 102 ? -10.993 3.369 15.397 1.00 88.94 102 ALA A N 1
ATOM 727 C CA . ALA A 1 102 ? -10.439 4.635 15.868 1.00 88.94 102 ALA A CA 1
ATOM 728 C C . ALA A 1 102 ? -11.534 5.629 16.296 1.00 88.94 102 ALA A C 1
ATOM 730 O O . ALA A 1 102 ? -11.231 6.688 16.853 1.00 88.94 102 ALA A O 1
ATOM 731 N N . ALA A 1 103 ? -12.805 5.312 16.031 1.00 87.56 103 ALA A N 1
ATOM 732 C CA . ALA A 1 103 ? -13.938 6.146 16.400 1.00 87.56 103 ALA A CA 1
ATOM 733 C C . ALA A 1 103 ? -14.067 6.243 17.929 1.00 87.56 103 ALA A C 1
ATOM 735 O O . ALA A 1 103 ? -14.109 5.237 18.628 1.00 87.56 103 ALA A O 1
ATOM 736 N N . GLY A 1 104 ? -14.140 7.471 18.449 1.00 83.94 104 GLY A N 1
ATOM 737 C CA . GLY A 1 104 ? -14.327 7.721 19.882 1.00 83.94 104 GLY A CA 1
ATOM 738 C C . GLY A 1 104 ? -13.071 7.587 20.750 1.00 83.94 104 GLY A C 1
ATOM 739 O O . GLY A 1 104 ? -13.159 7.864 21.943 1.00 83.94 104 GLY A O 1
ATOM 740 N N . LEU A 1 105 ? -11.911 7.232 20.183 1.00 89.06 105 LEU A N 1
ATOM 741 C CA . LEU A 1 105 ? -10.644 7.242 20.920 1.00 89.06 105 LEU A CA 1
ATOM 742 C C . LEU A 1 105 ? -10.143 8.671 21.147 1.00 89.06 105 LEU A C 1
ATOM 744 O O . LEU A 1 105 ? -10.260 9.543 20.276 1.00 89.06 105 LEU A O 1
ATOM 748 N N . THR A 1 106 ? -9.511 8.897 22.297 1.00 90.50 106 THR A N 1
ATOM 749 C CA . THR A 1 106 ? -8.701 10.102 22.514 1.00 90.50 106 THR A CA 1
ATOM 750 C C . THR A 1 106 ? -7.475 10.095 21.595 1.00 90.50 106 THR A C 1
ATOM 752 O O . THR A 1 106 ? -7.116 9.080 20.991 1.00 90.50 106 THR A O 1
ATOM 755 N N . LYS A 1 107 ? -6.798 11.240 21.457 1.00 85.38 107 LYS A N 1
ATOM 756 C CA . LYS A 1 107 ? -5.614 11.348 20.590 1.00 85.38 107 LYS A CA 1
ATOM 757 C C . LYS A 1 107 ? -4.474 10.454 21.085 1.00 85.38 107 LYS A C 1
ATOM 759 O O . LYS A 1 107 ? -3.746 9.875 20.280 1.00 85.38 107 LYS A O 1
ATOM 764 N N . GLU A 1 108 ? -4.333 10.343 22.398 1.00 89.56 108 GLU A N 1
ATOM 765 C CA . GLU A 1 108 ? -3.322 9.550 23.085 1.00 89.56 108 GLU A CA 1
ATOM 766 C C . GLU A 1 108 ? -3.584 8.051 22.891 1.00 89.56 108 GLU A C 1
ATOM 768 O O . GLU A 1 108 ? -2.686 7.320 22.470 1.00 89.56 108 GLU A O 1
ATOM 773 N N . GLU A 1 109 ? -4.825 7.604 23.102 1.00 89.19 109 GLU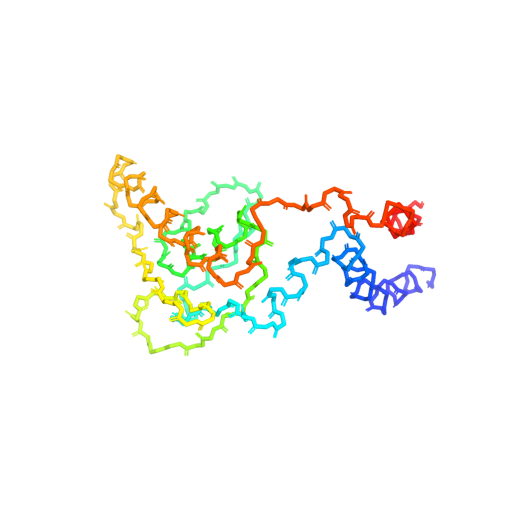 A N 1
ATOM 774 C CA . GLU A 1 109 ? -5.232 6.209 22.881 1.00 89.19 109 GLU A CA 1
ATOM 775 C C . GLU A 1 109 ? -5.150 5.823 21.404 1.00 89.19 109 GLU A C 1
ATOM 777 O O . GLU A 1 109 ? -4.629 4.760 21.065 1.00 89.19 109 GLU A O 1
ATOM 782 N N . GLY A 1 110 ? -5.614 6.705 20.515 1.00 89.44 110 GLY A N 1
ATOM 783 C CA . GLY A 1 110 ? -5.553 6.504 19.072 1.00 89.44 110 GLY A CA 1
ATOM 784 C C . GLY A 1 110 ? -4.117 6.357 18.579 1.00 89.44 110 GLY A C 1
ATOM 785 O O . GLY A 1 110 ? -3.839 5.478 17.765 1.00 89.44 110 GLY A O 1
ATOM 786 N N . LYS A 1 111 ? -3.184 7.156 19.114 1.00 89.88 111 LYS A N 1
ATOM 787 C CA . LYS A 1 111 ? -1.756 7.023 18.810 1.00 89.88 111 LYS A CA 1
ATOM 788 C C . LYS A 1 111 ? -1.188 5.702 19.328 1.00 89.88 111 LYS A C 1
ATOM 790 O O . LYS A 1 111 ? -0.529 5.005 18.566 1.00 89.88 111 LYS A O 1
ATOM 795 N N . ALA A 1 112 ? -1.473 5.330 20.575 1.00 93.44 112 ALA A N 1
ATOM 796 C CA . ALA A 1 112 ? -0.987 4.073 21.145 1.00 93.44 112 ALA A CA 1
ATOM 797 C C . ALA A 1 112 ? -1.480 2.848 20.351 1.00 93.44 112 ALA A C 1
ATOM 799 O O . ALA A 1 112 ? -0.700 1.942 20.060 1.00 93.44 112 ALA A O 1
ATOM 800 N N . LYS A 1 113 ? -2.757 2.842 19.944 1.00 93.44 113 LYS A N 1
ATOM 801 C CA . LYS A 1 113 ? -3.337 1.797 19.085 1.00 93.44 113 LYS A CA 1
ATOM 802 C C . LYS A 1 113 ? -2.727 1.793 17.683 1.00 93.44 113 LYS A C 1
ATOM 804 O O . LYS A 1 113 ? -2.411 0.718 17.180 1.00 93.44 113 LYS A O 1
ATOM 809 N N . ALA A 1 114 ? -2.510 2.966 17.085 1.00 92.25 114 ALA A N 1
ATOM 810 C CA . ALA A 1 114 ? -1.876 3.089 15.773 1.00 92.25 114 ALA A CA 1
ATOM 811 C C . ALA A 1 114 ? -0.432 2.575 15.778 1.00 92.25 114 ALA A C 1
ATOM 813 O O . ALA A 1 114 ? -0.027 1.878 14.850 1.00 92.25 114 ALA A O 1
ATOM 814 N N . ASP A 1 115 ? 0.332 2.896 16.823 1.00 94.06 115 ASP A N 1
ATOM 815 C CA . ASP A 1 115 ? 1.721 2.464 16.973 1.00 94.06 115 ASP A CA 1
ATOM 816 C C . ASP A 1 115 ? 1.801 0.942 17.192 1.00 94.06 115 ASP A C 1
ATOM 818 O O . ASP A 1 115 ? 2.617 0.276 16.552 1.00 94.06 115 ASP A O 1
ATOM 822 N N . ALA A 1 116 ? 0.912 0.375 18.020 1.00 95.50 116 ALA A N 1
ATOM 823 C CA . ALA A 1 116 ? 0.818 -1.071 18.234 1.00 95.50 116 ALA A CA 1
ATOM 824 C C . ALA A 1 116 ? 0.438 -1.822 16.946 1.00 95.50 116 ALA A C 1
ATOM 826 O O . ALA A 1 116 ? 1.174 -2.703 16.502 1.00 95.50 116 ALA A O 1
ATOM 827 N N . PHE A 1 117 ? -0.652 -1.411 16.290 1.00 96.38 117 PHE A N 1
ATOM 828 C CA . PHE A 1 117 ? -1.095 -1.999 15.024 1.00 96.38 117 PHE A CA 1
ATOM 829 C C . PHE A 1 117 ? -0.036 -1.854 13.926 1.00 96.38 117 PHE A C 1
ATOM 831 O O . PHE A 1 117 ? 0.246 -2.802 13.199 1.00 96.38 117 PHE A O 1
ATOM 838 N N . GLY A 1 118 ? 0.605 -0.687 13.821 1.00 95.25 118 GLY A N 1
ATOM 839 C CA . GLY A 1 118 ? 1.671 -0.443 12.855 1.00 95.25 118 GLY A CA 1
ATOM 840 C C . GLY A 1 118 ? 2.897 -1.333 13.076 1.00 95.25 118 GLY A C 1
ATOM 841 O O . GLY A 1 118 ? 3.505 -1.779 12.102 1.00 95.25 118 GLY A O 1
ATOM 842 N N . ALA A 1 119 ? 3.256 -1.624 14.330 1.00 95.94 119 ALA A N 1
ATOM 843 C CA . ALA A 1 119 ? 4.355 -2.529 14.662 1.00 95.94 119 ALA A CA 1
ATOM 844 C C . ALA A 1 119 ? 4.030 -3.992 14.315 1.00 95.94 119 ALA A C 1
ATOM 846 O O . ALA A 1 119 ? 4.857 -4.675 13.699 1.00 95.94 119 ALA A O 1
ATOM 847 N N . GLU A 1 120 ? 2.825 -4.454 14.654 1.00 96.38 120 GLU A N 1
ATOM 848 C CA . GLU A 1 120 ? 2.343 -5.796 14.305 1.00 96.38 120 GLU A CA 1
ATOM 849 C C . GLU A 1 120 ? 2.259 -5.974 12.786 1.00 96.38 120 GLU A C 1
ATOM 851 O O . GLU A 1 120 ? 2.835 -6.915 12.236 1.00 96.38 120 GLU A O 1
ATOM 856 N N . LEU A 1 121 ? 1.642 -5.014 12.090 1.00 96.75 121 LEU A N 1
ATOM 857 C CA . LEU A 1 121 ? 1.520 -5.022 10.636 1.00 96.75 121 LEU A CA 1
ATOM 858 C C . LEU A 1 121 ? 2.889 -5.007 9.958 1.00 96.75 121 LEU A C 1
ATOM 860 O O . LEU A 1 121 ? 3.134 -5.802 9.057 1.00 96.75 121 LEU A O 1
ATOM 864 N N . LYS A 1 122 ? 3.818 -4.154 10.403 1.00 95.69 122 LYS A N 1
ATOM 865 C CA . LYS A 1 122 ? 5.180 -4.121 9.854 1.00 95.69 122 LYS A CA 1
ATOM 866 C C . LYS A 1 122 ? 5.883 -5.469 10.007 1.00 95.69 122 LYS A C 1
ATOM 868 O O . LYS A 1 122 ? 6.576 -5.896 9.083 1.00 95.69 122 LYS A O 1
ATOM 873 N N . THR A 1 123 ? 5.715 -6.125 11.152 1.00 95.69 123 THR A N 1
ATOM 874 C CA . THR A 1 123 ? 6.295 -7.448 11.406 1.00 95.69 123 THR A CA 1
ATOM 875 C C . THR A 1 123 ? 5.701 -8.478 10.451 1.00 95.69 123 THR A C 1
ATOM 877 O O . THR A 1 123 ? 6.454 -9.139 9.741 1.00 95.69 123 THR A O 1
ATOM 880 N N . ALA A 1 124 ? 4.370 -8.534 10.342 1.00 96.25 124 ALA A N 1
ATOM 881 C CA . ALA A 1 124 ? 3.667 -9.431 9.426 1.00 96.25 124 ALA A CA 1
ATOM 882 C C . ALA A 1 124 ? 4.090 -9.228 7.960 1.00 96.25 124 ALA A C 1
ATOM 884 O O . ALA A 1 124 ? 4.419 -10.190 7.270 1.00 96.25 124 ALA A O 1
ATOM 885 N N . LEU A 1 125 ? 4.160 -7.973 7.505 1.00 96.12 125 LEU A N 1
ATOM 886 C CA . LEU A 1 125 ? 4.612 -7.610 6.161 1.00 96.12 125 LEU A CA 1
ATOM 887 C C . LEU A 1 125 ? 6.060 -8.046 5.906 1.00 96.12 125 LEU A C 1
ATOM 889 O O . LEU A 1 125 ? 6.350 -8.638 4.870 1.00 96.12 125 LEU A O 1
ATOM 893 N N . THR A 1 126 ? 6.959 -7.799 6.862 1.00 94.62 126 THR A N 1
ATOM 894 C CA . THR A 1 126 ? 8.374 -8.184 6.738 1.00 94.62 126 THR A CA 1
ATOM 895 C C . THR A 1 126 ? 8.523 -9.704 6.660 1.00 94.62 126 THR A C 1
ATOM 897 O O . THR A 1 126 ? 9.256 -10.205 5.812 1.00 94.62 126 THR A O 1
ATOM 900 N N . THR A 1 127 ? 7.797 -10.452 7.498 1.00 94.31 127 THR A N 1
ATOM 901 C CA . THR A 1 127 ? 7.773 -11.923 7.464 1.00 94.31 127 THR A CA 1
ATOM 902 C C . THR A 1 127 ? 7.218 -12.458 6.144 1.00 94.31 127 THR A C 1
ATOM 904 O O . THR A 1 127 ? 7.715 -13.458 5.637 1.00 94.31 127 THR A O 1
ATOM 907 N N . ALA A 1 128 ? 6.238 -11.770 5.558 1.00 94.81 128 ALA A N 1
ATOM 908 C CA . ALA A 1 128 ? 5.675 -12.094 4.250 1.00 94.81 128 ALA A CA 1
ATOM 909 C C . ALA A 1 128 ? 6.541 -11.634 3.056 1.00 94.81 128 ALA A C 1
ATOM 911 O O . ALA A 1 128 ? 6.132 -11.784 1.907 1.00 94.81 128 ALA A O 1
ATOM 912 N N . GLY A 1 129 ? 7.732 -11.077 3.306 1.00 93.69 129 GLY A N 1
ATOM 913 C CA . GLY A 1 129 ? 8.689 -10.692 2.268 1.00 93.69 129 GLY A CA 1
ATOM 914 C C . GLY A 1 129 ? 8.506 -9.283 1.702 1.00 93.69 129 GLY A C 1
ATOM 915 O O . GLY A 1 129 ? 9.227 -8.910 0.778 1.00 93.69 129 GLY A O 1
ATOM 916 N N . TYR A 1 130 ? 7.596 -8.468 2.248 1.00 95.00 130 TYR A N 1
ATOM 917 C CA . TYR A 1 130 ? 7.450 -7.078 1.815 1.00 95.00 130 TYR A CA 1
ATOM 918 C C . TYR A 1 130 ? 8.635 -6.237 2.305 1.00 95.00 130 TYR A C 1
ATOM 920 O O . TYR A 1 130 ? 8.897 -6.169 3.512 1.00 95.00 130 TYR A O 1
ATOM 928 N N . PRO A 1 131 ? 9.350 -5.548 1.402 1.00 92.31 131 PRO A N 1
ATOM 929 C CA . PRO A 1 131 ? 10.500 -4.749 1.782 1.00 92.31 131 PRO A CA 1
ATOM 930 C C . PRO A 1 131 ? 10.059 -3.452 2.472 1.00 92.31 131 PRO A C 1
ATOM 932 O O . PRO A 1 131 ? 9.143 -2.766 2.025 1.00 92.31 131 PRO A O 1
ATOM 935 N N . ALA A 1 132 ? 10.771 -3.047 3.527 1.00 89.00 132 ALA A N 1
ATOM 936 C CA . ALA A 1 132 ? 10.513 -1.764 4.190 1.00 89.00 132 ALA A CA 1
ATOM 937 C C . ALA A 1 132 ? 10.856 -0.548 3.304 1.00 89.00 132 ALA A C 1
ATOM 939 O O . ALA A 1 132 ? 10.338 0.547 3.522 1.00 89.00 132 ALA A O 1
ATOM 940 N N . LYS A 1 133 ? 11.769 -0.729 2.342 1.00 89.56 133 LYS A N 1
ATOM 941 C CA . LYS A 1 133 ? 12.184 0.252 1.331 1.00 89.56 133 LYS A CA 1
ATOM 942 C C . LYS A 1 133 ? 12.621 -0.487 0.069 1.00 89.56 133 LYS A C 1
ATOM 944 O O . LYS A 1 133 ? 13.120 -1.603 0.174 1.00 89.56 133 LYS A O 1
ATOM 949 N N . ALA A 1 134 ? 12.481 0.147 -1.093 1.00 89.88 134 ALA A N 1
ATOM 950 C CA . ALA A 1 134 ? 13.018 -0.397 -2.337 1.00 89.88 134 ALA A CA 1
ATOM 951 C C . ALA A 1 134 ? 14.533 -0.643 -2.215 1.00 89.88 134 ALA A C 1
ATOM 953 O O . ALA A 1 134 ? 15.269 0.214 -1.718 1.00 89.88 134 ALA A O 1
ATOM 954 N N . ASP A 1 135 ? 14.982 -1.814 -2.663 1.00 92.19 135 ASP A N 1
ATOM 955 C CA . ASP A 1 135 ? 16.399 -2.164 -2.700 1.00 92.19 135 ASP A CA 1
ATOM 956 C C . ASP A 1 135 ? 17.072 -1.467 -3.884 1.00 92.19 135 ASP A C 1
ATOM 958 O O . ASP A 1 135 ? 16.863 -1.849 -5.035 1.00 92.19 135 ASP A O 1
ATOM 962 N N . GLY A 1 136 ? 17.898 -0.459 -3.592 1.00 91.94 136 GLY A N 1
ATOM 963 C CA . GLY A 1 136 ? 18.589 0.347 -4.598 1.00 91.94 136 GLY A CA 1
ATOM 964 C C . GLY A 1 136 ? 19.448 -0.459 -5.576 1.00 91.94 136 GLY A C 1
ATOM 965 O O . GLY A 1 136 ? 19.608 -0.027 -6.714 1.00 91.94 136 GLY A O 1
ATOM 966 N N . ALA A 1 137 ? 19.951 -1.634 -5.182 1.00 95.25 137 ALA A N 1
ATOM 967 C CA . ALA A 1 137 ? 20.732 -2.500 -6.066 1.00 95.25 137 ALA A CA 1
ATOM 968 C C . ALA A 1 137 ? 19.865 -3.232 -7.104 1.00 95.25 137 ALA A C 1
ATOM 970 O O . ALA A 1 137 ? 20.364 -3.643 -8.150 1.00 95.25 137 ALA A O 1
ATOM 971 N N . ARG A 1 138 ? 18.566 -3.391 -6.826 1.00 95.69 138 ARG A N 1
ATOM 972 C CA . ARG A 1 138 ? 17.605 -4.080 -7.698 1.00 95.69 138 ARG A CA 1
ATOM 973 C C . ARG A 1 138 ? 16.799 -3.125 -8.576 1.00 95.69 138 ARG A C 1
ATOM 975 O O . ARG A 1 138 ? 16.063 -3.587 -9.445 1.00 95.69 138 ARG A O 1
ATOM 982 N N . ILE A 1 139 ? 16.922 -1.813 -8.366 1.00 96.25 139 ILE A N 1
ATOM 983 C CA . ILE A 1 139 ? 16.216 -0.809 -9.166 1.00 96.25 139 ILE A CA 1
ATOM 984 C C . ILE A 1 139 ? 16.810 -0.763 -10.574 1.00 96.25 139 ILE A C 1
ATOM 986 O O . ILE A 1 139 ? 17.976 -0.417 -10.769 1.00 96.25 139 ILE A O 1
ATOM 990 N N . ASN A 1 140 ? 15.977 -1.001 -11.584 1.00 97.31 140 ASN A N 1
ATOM 991 C CA . ASN A 1 140 ? 16.313 -0.659 -12.958 1.00 97.31 140 ASN A CA 1
ATOM 992 C C . ASN A 1 140 ? 16.072 0.842 -13.170 1.00 97.31 140 ASN A C 1
ATOM 994 O O . ASN A 1 140 ? 14.976 1.276 -13.539 1.00 97.31 140 ASN A O 1
ATOM 998 N N . ILE A 1 141 ? 17.108 1.643 -12.915 1.00 96.25 141 ILE A N 1
ATOM 999 C CA . ILE A 1 141 ? 17.040 3.109 -12.992 1.00 96.25 141 ILE A CA 1
ATOM 1000 C C . ILE A 1 141 ? 16.662 3.564 -14.407 1.00 96.25 141 ILE A C 1
ATOM 1002 O O . ILE A 1 141 ? 15.784 4.409 -14.560 1.00 96.25 141 ILE A O 1
ATOM 1006 N N . ALA A 1 142 ? 17.271 2.979 -15.442 1.00 97.19 142 ALA A N 1
ATOM 1007 C CA . ALA A 1 142 ? 17.005 3.355 -16.830 1.00 97.19 142 ALA A CA 1
ATOM 1008 C C . ALA A 1 142 ? 15.548 3.072 -17.233 1.00 97.19 142 ALA A C 1
ATOM 1010 O O . ALA A 1 142 ? 14.877 3.950 -17.775 1.00 97.19 142 ALA A O 1
ATOM 1011 N N . GLY A 1 143 ? 15.035 1.880 -16.908 1.00 97.25 143 GLY A N 1
ATOM 1012 C CA . GLY A 1 143 ? 13.639 1.508 -17.150 1.00 97.25 143 GLY A CA 1
ATOM 1013 C C . GLY A 1 143 ? 12.660 2.388 -16.371 1.00 97.25 143 GLY A C 1
ATOM 1014 O O . GLY A 1 143 ? 11.670 2.854 -16.931 1.00 97.25 143 GLY A O 1
ATOM 1015 N N . THR A 1 144 ? 12.971 2.693 -15.109 1.00 96.88 144 THR A N 1
ATOM 1016 C CA . THR A 1 144 ? 12.157 3.588 -14.272 1.00 96.88 144 THR A CA 1
ATOM 1017 C C . THR A 1 144 ? 12.091 4.998 -14.864 1.00 96.88 144 THR A C 1
ATOM 1019 O O . THR A 1 144 ? 11.000 5.537 -15.037 1.00 96.88 144 THR A O 1
ATOM 1022 N N . ILE A 1 145 ? 13.236 5.583 -15.237 1.00 97.25 145 ILE A N 1
ATOM 1023 C CA . ILE A 1 145 ? 13.302 6.918 -15.855 1.00 97.25 145 ILE A CA 1
ATOM 1024 C C . ILE A 1 145 ? 12.547 6.942 -17.183 1.00 97.25 145 ILE A C 1
ATOM 1026 O O . ILE A 1 145 ? 11.807 7.888 -17.432 1.00 97.25 145 ILE A O 1
ATOM 1030 N N . PHE A 1 146 ? 12.689 5.911 -18.018 1.00 97.56 146 PHE A N 1
ATOM 1031 C CA . PHE A 1 146 ? 11.968 5.825 -19.286 1.00 97.56 146 PHE A CA 1
ATOM 1032 C C . PHE A 1 146 ? 10.446 5.831 -19.086 1.00 97.56 146 PHE A C 1
ATOM 1034 O O . PHE A 1 146 ? 9.740 6.586 -19.756 1.00 97.56 146 PHE A O 1
ATOM 1041 N N . MET A 1 147 ? 9.940 5.045 -18.130 1.00 96.94 147 MET A N 1
ATOM 1042 C CA . MET A 1 147 ? 8.509 5.016 -17.812 1.00 96.94 147 MET A CA 1
ATOM 1043 C C . MET A 1 147 ? 8.012 6.363 -17.273 1.00 96.94 147 MET A C 1
ATOM 1045 O O . MET A 1 147 ? 6.949 6.831 -17.679 1.00 96.94 147 MET A O 1
ATOM 1049 N N . LEU A 1 148 ? 8.789 7.023 -16.406 1.00 95.88 148 LEU A N 1
ATOM 1050 C CA . LEU A 1 148 ? 8.463 8.363 -15.906 1.00 95.88 148 LEU A CA 1
ATOM 1051 C C . LEU A 1 148 ? 8.474 9.415 -17.023 1.00 95.88 148 LEU A C 1
ATOM 1053 O O . LEU A 1 148 ? 7.560 10.230 -17.099 1.00 95.88 148 LEU A O 1
ATOM 1057 N N . TRP A 1 149 ? 9.468 9.383 -17.912 1.00 96.81 149 TRP A N 1
ATOM 1058 C CA . TRP A 1 149 ? 9.549 10.276 -19.069 1.00 96.81 149 TRP A CA 1
ATOM 1059 C C . TRP A 1 149 ? 8.334 10.119 -19.989 1.00 96.81 149 TRP A C 1
ATOM 1061 O O . TRP A 1 149 ? 7.750 11.114 -20.416 1.00 96.81 149 TRP A O 1
ATOM 1071 N N . LEU A 1 150 ? 7.906 8.880 -20.236 1.00 94.75 150 LEU A N 1
ATOM 1072 C CA . LEU A 1 150 ? 6.718 8.597 -21.033 1.00 94.75 150 LEU A CA 1
ATOM 1073 C C . LEU A 1 150 ? 5.446 9.168 -20.386 1.00 94.75 150 LEU A C 1
ATOM 1075 O O . LEU A 1 150 ? 4.624 9.749 -21.089 1.00 94.75 150 LEU A O 1
ATOM 1079 N N . LEU A 1 151 ? 5.300 9.070 -19.058 1.00 94.06 151 LEU A N 1
ATOM 1080 C CA . LEU A 1 151 ? 4.187 9.708 -18.341 1.00 94.06 151 LEU A CA 1
ATOM 1081 C C . LEU A 1 151 ? 4.231 11.239 -18.438 1.00 94.06 151 LEU A C 1
ATOM 1083 O O . LEU A 1 151 ? 3.191 11.860 -18.641 1.00 94.06 151 LEU A O 1
ATOM 1087 N N . VAL A 1 152 ? 5.416 11.850 -18.335 1.00 94.19 152 VAL A N 1
ATOM 1088 C CA . VAL A 1 152 ? 5.587 13.305 -18.507 1.00 94.19 152 VAL A CA 1
ATOM 1089 C C . VAL A 1 152 ? 5.169 13.740 -19.913 1.00 94.19 152 VAL A C 1
ATOM 1091 O O . VAL A 1 152 ? 4.482 14.748 -20.064 1.00 94.19 152 VAL A O 1
ATOM 1094 N N . LEU A 1 153 ? 5.506 12.956 -20.937 1.00 91.44 153 LEU A N 1
ATOM 1095 C CA . LEU A 1 153 ? 5.123 13.237 -22.320 1.00 91.44 153 LEU A CA 1
ATOM 1096 C C . LEU A 1 153 ? 3.601 13.226 -22.537 1.00 91.44 153 LEU A C 1
ATOM 1098 O O . LEU A 1 153 ? 3.119 13.898 -23.436 1.00 91.44 153 LEU A O 1
ATOM 1102 N N . TYR A 1 154 ? 2.830 12.495 -21.730 1.00 88.56 154 TYR A N 1
ATOM 1103 C CA . TYR A 1 154 ? 1.369 12.452 -21.874 1.00 88.56 154 TYR A CA 1
ATOM 1104 C C . TYR A 1 154 ? 0.657 13.682 -21.308 1.00 88.56 154 TYR A C 1
ATOM 1106 O O . TYR A 1 154 ? -0.484 13.951 -21.683 1.00 88.56 154 TYR A O 1
ATOM 1114 N N . VAL A 1 155 ? 1.298 14.393 -20.379 1.00 85.38 155 VAL A N 1
ATOM 1115 C CA . VAL A 1 155 ? 0.752 15.599 -19.736 1.00 85.38 155 VAL A CA 1
ATOM 1116 C C . VAL A 1 155 ? 1.361 16.892 -20.283 1.00 85.38 155 VAL A C 1
ATOM 1118 O O . VAL A 1 155 ? 0.989 17.970 -19.822 1.00 85.38 155 VAL A O 1
ATOM 1121 N N . THR A 1 156 ? 2.286 16.779 -21.241 1.00 82.38 156 THR A N 1
ATOM 1122 C CA . THR A 1 156 ? 2.902 17.894 -21.975 1.00 82.38 156 THR A CA 1
ATOM 1123 C C . THR A 1 156 ? 2.163 18.117 -23.289 1.00 82.38 156 THR A C 1
ATOM 1125 O O . THR A 1 156 ? 1.868 19.290 -23.601 1.00 82.38 156 THR A O 1
#

Organism: NCBI:txid1472722

pLDDT: mean 91.74, std 5.7, range [61.03, 97.56]

Secondary structure (DSSP, 8-state):
-HHHHHHHHHHHHHHHHHHHHHHHH-HHHHHHHHHS-EEEEE-GGG------SS------SHHHHHHHHHHHTT--EEEEE--TTPPPEEEETTEEEE----TT--HHHHHHHHHHHHHHHHHHHHHTT--SS--TTT--HHHHHHHHHHHHHHH-

Foldseek 3Di:
DVVVVLVVVCVVPVVVLVVLLCCQFAVLLVVLCVQWNKEKEEAPVLADDPDDPPPPDDSFAQNSLVVVLCVVQVHDHYYDYDDPPDFIWIGTHPDIQTGDGRPPDDPVRSVVRSVVSSVSVVVRCVVSRNDSHGDPVRHNPVSNVVSVVVVVVSVD